Protein AF-A0A023CVR4-F1 (afdb_monomer_lite)

Secondary structure (DSSP, 8-state):
--------S-B---EEEEEETTSTTTTHHHHHTTTBS-EEEEEETT--S-HHHH-HHHHHHHHHHHHHHHHTT-

Foldseek 3Di:
DDDPPQLPQPDPDEEEQEAEPQEPSQCVQVVCVSNHPDYHYDHHYPDYHCCCVGPVPVVVVSVVVSVVVVVVVD

Structure (mmCIF, N/CA/C/O backbone):
data_AF-A0A023CVR4-F1
#
_entry.id   AF-A0A023CVR4-F1
#
loop_
_atom_site.group_PDB
_atom_site.id
_atom_site.type_symbol
_atom_site.label_atom_id
_atom_site.label_alt_id
_atom_site.label_comp_id
_atom_site.label_asym_id
_atom_site.label_entity_id
_atom_site.label_seq_id
_atom_site.pdbx_PDB_ins_code
_atom_site.Cartn_x
_atom_site.Cartn_y
_atom_site.Cartn_z
_atom_site.occupancy
_atom_site.B_iso_or_equiv
_a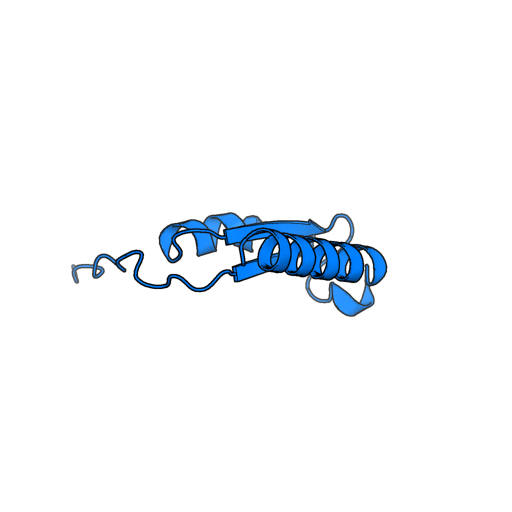tom_site.auth_seq_id
_atom_site.auth_comp_id
_atom_site.auth_asym_id
_atom_site.auth_atom_id
_atom_site.pdbx_PDB_model_num
ATOM 1 N N . MET A 1 1 ? -7.580 35.328 6.033 1.00 39.41 1 MET A N 1
ATOM 2 C CA . MET A 1 1 ? -6.948 33.992 5.958 1.00 39.41 1 MET A CA 1
ATOM 3 C C . MET A 1 1 ? -8.000 32.970 6.375 1.00 39.41 1 MET A C 1
ATOM 5 O O . MET A 1 1 ? -8.423 33.002 7.522 1.00 39.41 1 MET A O 1
ATOM 9 N N . LYS A 1 2 ? -8.567 32.208 5.429 1.00 40.59 2 LYS A N 1
ATOM 10 C CA . LYS A 1 2 ? -9.717 31.327 5.698 1.00 40.59 2 LYS A CA 1
ATOM 11 C C . LYS A 1 2 ? -9.258 30.143 6.552 1.00 40.59 2 LYS A C 1
ATOM 13 O O . LYS A 1 2 ? -8.321 29.442 6.189 1.00 40.59 2 LYS A O 1
ATOM 18 N N . THR A 1 3 ? -9.911 29.962 7.690 1.00 48.34 3 THR A N 1
ATOM 19 C CA . THR A 1 3 ? -9.735 28.869 8.646 1.00 48.34 3 THR A CA 1
ATOM 20 C C . THR A 1 3 ? -9.861 27.530 7.919 1.00 48.34 3 THR A C 1
ATOM 22 O O . THR A 1 3 ? -10.955 27.142 7.504 1.00 48.34 3 THR A O 1
ATOM 25 N N . HIS A 1 4 ? -8.746 26.819 7.734 1.00 50.84 4 HIS A N 1
ATOM 26 C CA . HIS A 1 4 ? -8.783 25.434 7.280 1.00 50.84 4 HIS A CA 1
ATOM 27 C C . HIS A 1 4 ? -9.462 24.626 8.379 1.00 50.84 4 HIS A C 1
ATOM 29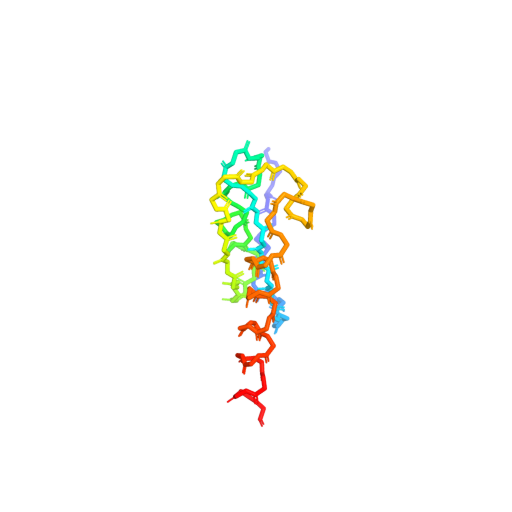 O O . HIS A 1 4 ? -8.886 24.384 9.440 1.00 50.84 4 HIS A O 1
ATOM 35 N N . LYS A 1 5 ? -10.738 24.301 8.137 1.00 48.94 5 LYS A N 1
ATOM 36 C CA . LYS A 1 5 ? -11.540 23.391 8.949 1.00 48.94 5 LYS A CA 1
ATOM 37 C C . LYS A 1 5 ? -10.653 22.225 9.361 1.00 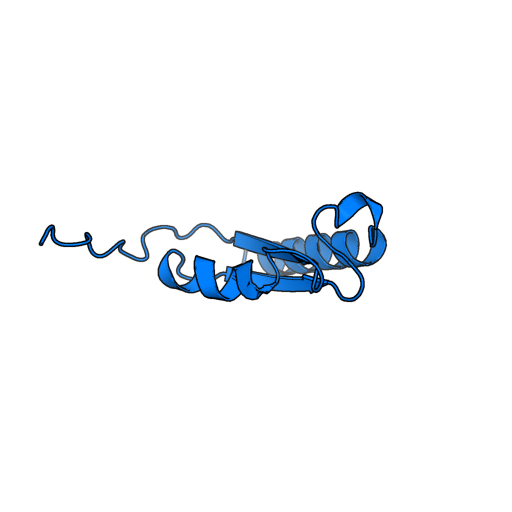48.94 5 LYS A C 1
ATOM 39 O O . LYS A 1 5 ? -10.124 21.518 8.510 1.00 48.94 5 LYS A O 1
ATOM 44 N N . LYS A 1 6 ? -10.511 22.063 10.673 1.00 53.75 6 LYS A N 1
ATOM 45 C CA . LYS A 1 6 ? -10.048 20.853 11.344 1.00 53.75 6 LYS A CA 1
ATOM 46 C C . LYS A 1 6 ? -10.809 19.695 10.693 1.00 53.75 6 LYS A C 1
ATOM 48 O O . LYS A 1 6 ? -11.990 19.525 10.980 1.00 53.75 6 LYS A O 1
ATOM 53 N N . ILE A 1 7 ? -10.203 18.993 9.734 1.00 60.44 7 ILE A N 1
ATOM 54 C CA . ILE A 1 7 ? -10.798 17.772 9.197 1.00 60.44 7 ILE A CA 1
ATOM 55 C C . ILE A 1 7 ? -10.631 16.772 10.324 1.00 60.44 7 ILE A C 1
ATOM 57 O O . ILE A 1 7 ? -9.537 16.322 10.653 1.00 60.44 7 ILE A O 1
ATOM 61 N N . ILE A 1 8 ? -11.726 16.610 11.052 1.00 55.03 8 ILE A N 1
ATOM 62 C CA . ILE A 1 8 ? -11.829 15.725 12.193 1.00 55.03 8 ILE A CA 1
ATOM 63 C C . ILE A 1 8 ? -11.537 14.321 11.652 1.00 55.03 8 ILE A C 1
ATOM 65 O O . ILE A 1 8 ? -12.032 13.973 10.580 1.00 55.03 8 ILE A O 1
ATOM 69 N N . LYS A 1 9 ? -10.738 13.532 12.380 1.00 57.28 9 LYS A N 1
ATOM 70 C CA . LYS A 1 9 ? -10.560 12.085 12.178 1.00 57.28 9 LYS A CA 1
ATOM 71 C C . LYS A 1 9 ? -11.918 11.376 12.331 1.00 57.28 9 LYS A C 1
ATOM 73 O O . LYS A 1 9 ? -12.201 10.782 13.361 1.00 57.28 9 LYS A O 1
ATOM 78 N N . GLN A 1 10 ? -12.814 11.553 11.365 1.00 56.34 10 GLN A N 1
ATOM 79 C CA . GLN A 1 10 ? -14.214 11.120 11.421 1.00 56.34 10 GLN A CA 1
ATOM 80 C C . GLN A 1 10 ? -14.430 9.777 10.735 1.00 56.34 10 GLN A C 1
ATOM 82 O O . GLN A 1 10 ? -15.415 9.096 11.009 1.00 56.34 10 GLN A O 1
ATOM 87 N N . ASN A 1 11 ? -13.506 9.375 9.865 1.00 58.38 11 ASN A N 1
ATOM 88 C CA . ASN A 1 11 ? -13.666 8.167 9.080 1.00 58.38 11 ASN A CA 1
ATOM 89 C C . ASN A 1 11 ? -13.040 6.980 9.812 1.00 58.38 11 ASN A C 1
ATOM 91 O O . ASN A 1 11 ? -11.823 6.804 9.801 1.00 58.38 11 ASN A O 1
ATOM 95 N N . LYS A 1 12 ? -13.907 6.140 10.389 1.00 71.81 12 LYS A N 1
ATOM 96 C CA . LYS A 1 12 ? -13.572 4.808 10.933 1.00 71.81 12 LYS A CA 1
ATOM 97 C C . LYS A 1 12 ? -13.303 3.759 9.842 1.00 71.81 12 LYS A C 1
ATOM 99 O O . LYS A 1 12 ? -13.179 2.574 10.132 1.00 71.81 12 LYS A O 1
ATOM 104 N N . ILE A 1 13 ? -13.265 4.182 8.580 1.00 81.81 13 ILE A N 1
ATOM 105 C CA . ILE A 1 13 ? -12.996 3.318 7.435 1.00 81.81 13 ILE A CA 1
ATOM 106 C C . ILE A 1 13 ? -11.502 3.003 7.421 1.00 81.81 13 ILE A C 1
ATOM 108 O O . ILE A 1 13 ? -10.669 3.904 7.514 1.00 81.81 13 ILE A O 1
ATOM 112 N N . LEU A 1 14 ? -11.170 1.722 7.293 1.00 87.31 14 LEU A N 1
ATOM 113 C CA . LEU A 1 14 ? -9.794 1.279 7.115 1.00 87.31 14 LEU A CA 1
ATOM 114 C C . LEU A 1 14 ? -9.369 1.594 5.677 1.00 87.31 14 LEU A C 1
ATOM 116 O O . LEU A 1 14 ? -10.054 1.224 4.727 1.00 87.31 14 LEU A O 1
ATOM 120 N N . ILE A 1 15 ? -8.243 2.288 5.522 1.00 91.62 15 ILE A N 1
ATOM 121 C CA . ILE A 1 15 ? -7.702 2.686 4.218 1.00 91.62 15 ILE A CA 1
ATOM 122 C C . ILE A 1 15 ? -6.364 1.992 3.999 1.00 91.62 15 ILE A C 1
ATOM 124 O O . ILE A 1 15 ? -5.512 2.018 4.888 1.00 91.62 15 ILE A O 1
ATOM 128 N N . LEU A 1 16 ? -6.162 1.448 2.799 1.00 95.50 16 LEU A N 1
ATOM 129 C CA . LEU A 1 16 ? -4.852 1.061 2.286 1.00 95.50 16 LEU A CA 1
ATOM 130 C C . LEU A 1 16 ? -4.364 2.111 1.282 1.00 95.50 16 LEU A C 1
ATOM 132 O O . LEU A 1 16 ? -4.999 2.352 0.258 1.00 95.50 16 LEU A O 1
ATOM 136 N N . ALA A 1 17 ? -3.225 2.721 1.579 1.00 95.81 17 ALA A N 1
ATOM 137 C CA . ALA A 1 17 ? -2.532 3.682 0.739 1.00 95.81 17 ALA A CA 1
ATOM 138 C C . ALA A 1 17 ? -1.307 3.015 0.105 1.00 95.81 17 ALA A C 1
ATOM 140 O O . ALA A 1 17 ? -0.322 2.762 0.796 1.00 95.81 17 ALA A O 1
ATOM 141 N N . VAL A 1 18 ? -1.360 2.754 -1.202 1.00 96.44 18 VAL A N 1
ATOM 142 C CA . VAL A 1 18 ? -0.232 2.190 -1.956 1.00 96.44 18 VAL A CA 1
ATOM 143 C C . VAL A 1 18 ? 0.278 3.220 -2.953 1.00 96.44 18 VAL A C 1
ATOM 145 O O . VAL A 1 18 ? -0.506 3.789 -3.713 1.00 96.44 18 VAL A O 1
ATOM 148 N N . GLY A 1 19 ? 1.584 3.469 -2.963 1.00 96.12 19 GLY A N 1
ATOM 149 C CA . GLY A 1 19 ? 2.230 4.319 -3.962 1.00 96.12 19 GLY A CA 1
ATOM 150 C C . GLY A 1 19 ? 3.554 3.731 -4.431 1.00 96.12 19 GLY A C 1
ATOM 151 O O . GLY A 1 19 ? 4.194 3.000 -3.688 1.00 96.12 19 GLY A O 1
ATOM 152 N N . GLY A 1 20 ? 3.985 4.059 -5.648 1.00 96.69 20 GLY A N 1
ATOM 153 C CA . GLY A 1 20 ? 5.333 3.725 -6.102 1.00 96.69 20 GLY A CA 1
ATOM 154 C C . GLY A 1 20 ? 6.378 4.727 -5.604 1.00 96.69 20 GLY A C 1
ATOM 155 O O . GLY A 1 20 ? 6.116 5.934 -5.532 1.00 96.69 20 GLY A O 1
ATOM 156 N N . GLU A 1 21 ? 7.565 4.226 -5.265 1.00 96.56 21 GLU A N 1
ATOM 157 C CA . GLU A 1 21 ? 8.734 4.995 -4.819 1.00 96.56 21 GLU A CA 1
ATOM 158 C C . GLU A 1 21 ? 9.169 6.089 -5.810 1.00 96.56 21 GLU A C 1
ATOM 160 O O . GLU A 1 21 ? 9.505 7.205 -5.405 1.00 96.56 21 GLU A O 1
ATOM 165 N N . LEU A 1 22 ? 9.120 5.781 -7.107 1.00 95.44 22 LEU A N 1
ATOM 166 C CA . LEU A 1 22 ? 9.509 6.661 -8.212 1.00 95.44 22 LEU A CA 1
ATOM 167 C C . LEU A 1 22 ? 8.383 7.636 -8.606 1.00 95.44 22 LEU A C 1
ATOM 169 O O . LEU A 1 22 ? 8.570 8.497 -9.464 1.00 95.44 22 LEU A O 1
ATOM 173 N N . GLY A 1 23 ? 7.197 7.496 -8.005 1.00 91.12 23 GLY A N 1
ATOM 174 C CA . GLY A 1 23 ? 6.007 8.281 -8.315 1.00 91.12 23 GLY A CA 1
ATOM 175 C C . GLY A 1 23 ? 5.762 9.449 -7.355 1.00 91.12 23 GLY A C 1
ATOM 176 O O . GLY A 1 23 ? 6.287 9.533 -6.243 1.00 91.12 23 GLY A O 1
ATOM 177 N N . PHE A 1 24 ? 4.842 10.339 -7.737 1.00 88.94 24 PHE A N 1
ATOM 178 C CA . PHE A 1 24 ? 4.389 11.454 -6.886 1.00 88.94 24 PHE A CA 1
ATOM 179 C C . PHE A 1 24 ? 3.672 11.002 -5.596 1.00 88.94 24 PHE A C 1
ATOM 181 O O . PHE A 1 24 ? 3.469 11.793 -4.663 1.00 88.94 24 PHE A O 1
ATOM 188 N 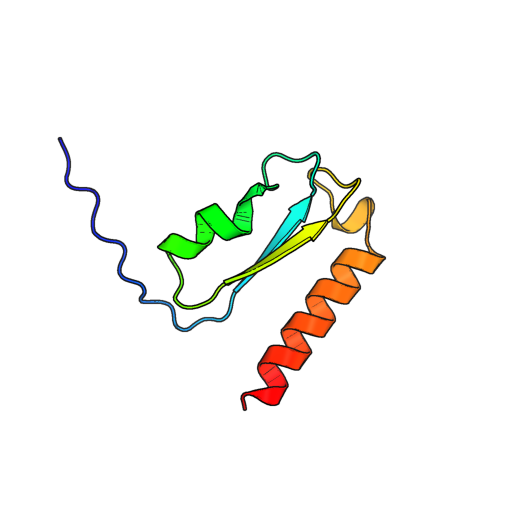N . SER A 1 25 ? 3.285 9.727 -5.535 1.00 89.31 25 SER A N 1
ATOM 189 C CA . SER A 1 25 ? 2.590 9.078 -4.425 1.00 89.31 25 SER A CA 1
ATOM 190 C C . SER A 1 25 ? 3.514 8.436 -3.382 1.00 89.31 25 SER A C 1
ATOM 192 O O . SER A 1 25 ? 2.996 7.834 -2.451 1.00 89.31 25 SER A O 1
ATOM 194 N N . ARG A 1 26 ? 4.847 8.595 -3.439 1.00 90.69 26 ARG A N 1
ATOM 195 C CA . ARG A 1 26 ? 5.779 7.952 -2.476 1.00 90.69 26 ARG A CA 1
ATOM 196 C C . ARG A 1 26 ? 5.521 8.254 -0.985 1.00 90.69 26 ARG A C 1
ATOM 198 O O . ARG A 1 26 ? 6.007 7.544 -0.117 1.00 90.69 26 ARG A O 1
ATOM 205 N N . LYS A 1 27 ? 4.822 9.359 -0.690 1.00 91.69 27 LYS A N 1
ATOM 206 C CA . LYS A 1 27 ? 4.415 9.798 0.663 1.00 91.69 27 LYS A CA 1
ATOM 207 C C . LYS A 1 27 ? 2.893 9.791 0.836 1.00 91.69 27 LYS A C 1
ATOM 209 O O . LYS A 1 27 ? 2.337 10.650 1.520 1.00 91.69 27 LYS A O 1
ATOM 214 N N . LEU A 1 28 ? 2.188 8.913 0.120 1.00 92.50 28 LEU A N 1
ATOM 215 C CA . LEU A 1 28 ? 0.725 8.877 0.138 1.00 92.50 28 LEU A CA 1
ATOM 216 C C . LEU A 1 28 ? 0.193 8.575 1.544 1.00 92.50 28 LEU A C 1
ATOM 218 O O . LEU A 1 28 ? -0.737 9.238 1.990 1.00 92.50 28 LEU A O 1
ATOM 222 N N . THR A 1 29 ? 0.831 7.656 2.267 1.00 91.81 29 THR A N 1
ATOM 223 C CA . THR A 1 29 ? 0.486 7.316 3.653 1.00 91.81 29 THR A CA 1
ATOM 224 C C . THR A 1 29 ? 0.557 8.533 4.574 1.00 91.81 29 THR A C 1
ATOM 226 O O . THR A 1 29 ? -0.431 8.845 5.235 1.00 91.81 29 THR A O 1
ATOM 229 N N . ASP A 1 30 ? 1.666 9.281 4.547 1.00 90.12 30 ASP A N 1
ATOM 230 C CA . ASP A 1 30 ? 1.849 10.492 5.363 1.00 90.12 30 ASP A CA 1
ATOM 231 C C . ASP A 1 30 ? 0.781 11.548 5.062 1.00 90.12 30 ASP A C 1
ATOM 233 O O . ASP A 1 30 ? 0.223 12.169 5.968 1.00 90.12 30 ASP A O 1
ATOM 237 N N . LYS A 1 31 ? 0.467 11.736 3.773 1.00 90.00 31 LYS A N 1
ATOM 238 C CA . LYS A 1 31 ? -0.564 12.681 3.328 1.00 90.00 31 LYS A CA 1
ATOM 239 C C . LYS A 1 31 ? -1.946 12.293 3.848 1.00 90.00 31 LYS A C 1
ATOM 241 O O . LYS A 1 31 ? -2.737 13.182 4.140 1.00 90.00 31 LYS A O 1
ATOM 246 N N . LEU A 1 32 ? -2.240 10.996 3.957 1.00 89.38 32 LEU A N 1
ATOM 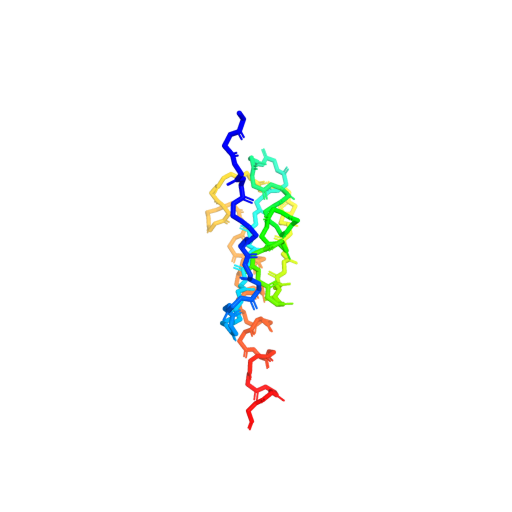247 C CA . LEU A 1 32 ? -3.541 10.492 4.398 1.00 89.38 32 LEU A CA 1
ATOM 248 C C . LEU A 1 32 ? -3.661 10.363 5.925 1.00 89.38 32 LEU A C 1
ATOM 250 O O . LEU A 1 32 ? -4.772 10.415 6.450 1.00 89.38 32 LEU A O 1
ATOM 254 N N . ALA A 1 33 ? -2.546 10.272 6.653 1.00 87.06 33 ALA A N 1
ATOM 255 C CA . ALA A 1 33 ? -2.528 10.103 8.109 1.00 87.06 33 ALA A CA 1
ATOM 256 C C . ALA A 1 33 ? -3.226 11.238 8.888 1.00 87.06 33 ALA A C 1
ATOM 258 O O . ALA A 1 33 ? -3.674 11.037 10.017 1.00 87.06 33 ALA A O 1
ATOM 259 N N . SER A 1 34 ? -3.350 12.431 8.300 1.00 85.19 34 SER A N 1
ATOM 260 C CA . SER A 1 34 ? -4.067 13.562 8.903 1.00 85.19 34 SER A CA 1
ATOM 261 C C . SER A 1 34 ? -5.594 13.462 8.780 1.00 85.19 34 SER A C 1
ATOM 263 O O . SER A 1 34 ? -6.302 14.121 9.540 1.00 85.19 34 SER A O 1
ATOM 265 N N . PHE A 1 35 ? -6.106 12.637 7.861 1.00 84.56 35 PHE A N 1
ATOM 266 C CA . PHE A 1 35 ? -7.534 12.549 7.533 1.00 84.56 35 PHE A CA 1
ATOM 267 C C . PHE A 1 35 ? -8.227 11.313 8.117 1.00 84.56 35 PHE A C 1
ATOM 269 O O . PHE A 1 35 ? -9.443 11.330 8.319 1.00 84.56 35 PHE A O 1
ATOM 276 N N . TYR A 1 36 ? -7.476 10.248 8.400 1.00 85.69 36 TYR A N 1
ATOM 277 C CA . TYR A 1 36 ? -8.017 8.966 8.852 1.00 85.69 36 TYR A CA 1
ATOM 278 C C . TYR A 1 36 ? -7.468 8.583 10.223 1.00 85.69 36 TYR A C 1
ATOM 280 O O . TYR A 1 36 ? -6.357 8.954 10.600 1.00 85.69 36 TYR A O 1
ATOM 288 N N . GLU A 1 37 ? -8.256 7.823 10.982 1.00 83.88 37 GLU A N 1
ATOM 289 C CA . GLU A 1 37 ? -7.819 7.298 12.279 1.00 83.88 37 GLU A CA 1
ATOM 290 C C . GLU A 1 37 ? -6.692 6.273 12.114 1.00 83.88 37 GLU A C 1
ATOM 292 O O . GLU A 1 37 ? -5.719 6.290 12.869 1.00 83.88 37 GLU A O 1
ATOM 297 N N . LYS A 1 38 ? -6.803 5.424 11.086 1.00 85.69 38 LYS A N 1
ATOM 298 C CA . LYS A 1 38 ? -5.811 4.413 10.742 1.00 85.69 38 LYS A CA 1
ATOM 299 C C . LYS A 1 38 ? -5.639 4.324 9.229 1.00 85.69 38 LYS A C 1
ATOM 301 O O . LYS A 1 38 ? -6.601 4.086 8.503 1.00 85.69 38 LYS A O 1
ATOM 306 N N . VAL A 1 39 ? -4.398 4.465 8.776 1.00 90.88 39 VAL A N 1
ATOM 307 C CA . VAL A 1 39 ? -3.994 4.252 7.383 1.00 90.88 39 VAL A CA 1
ATOM 308 C C . VAL A 1 39 ? -2.981 3.118 7.365 1.00 90.88 39 VAL A C 1
ATOM 310 O O . VAL A 1 39 ? -1.975 3.174 8.068 1.00 90.88 39 VAL A O 1
ATOM 313 N N . TYR A 1 40 ? -3.255 2.089 6.577 1.00 93.00 40 TYR A N 1
ATOM 314 C CA . TYR A 1 40 ? -2.273 1.083 6.193 1.00 93.00 40 TYR A CA 1
ATOM 315 C C . TYR A 1 40 ? -1.539 1.631 4.979 1.00 93.00 40 TYR A C 1
ATOM 317 O O . TYR A 1 40 ? -2.170 2.191 4.084 1.00 93.00 40 TYR A O 1
ATOM 325 N N . GLY A 1 41 ? -0.218 1.539 4.960 1.00 91.88 41 GLY A N 1
ATOM 326 C CA . GLY A 1 41 ? 0.584 2.251 3.981 1.00 91.88 41 GLY A CA 1
ATOM 327 C C . GLY A 1 41 ? 1.767 1.439 3.521 1.00 91.88 41 GLY A C 1
ATOM 328 O O . GLY A 1 41 ? 2.501 0.937 4.362 1.00 91.88 41 GLY A O 1
ATOM 329 N N . GLU A 1 42 ? 1.949 1.359 2.209 1.00 94.50 42 GLU A N 1
ATOM 330 C CA . GLU A 1 42 ? 3.111 0.729 1.594 1.00 94.50 42 GLU A CA 1
ATOM 331 C C . GLU A 1 42 ? 3.591 1.586 0.422 1.00 94.50 42 GLU A C 1
ATOM 333 O O . GLU A 1 42 ? 2.802 2.017 -0.429 1.00 94.50 42 GLU A O 1
ATOM 338 N N . THR A 1 43 ? 4.900 1.821 0.379 1.00 96.69 43 THR A N 1
ATOM 339 C CA . THR A 1 43 ? 5.562 2.410 -0.784 1.00 96.69 43 THR A CA 1
ATOM 340 C C . THR A 1 43 ? 6.312 1.298 -1.495 1.00 96.69 43 THR A C 1
ATOM 342 O O . THR A 1 43 ? 7.265 0.747 -0.953 1.00 96.69 43 THR A O 1
ATOM 345 N N . ILE A 1 44 ? 5.8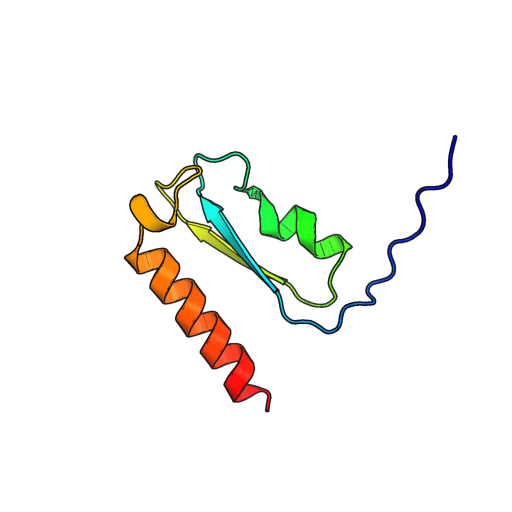75 0.957 -2.704 1.00 96.44 44 ILE A N 1
ATOM 346 C CA . ILE A 1 44 ? 6.444 -0.142 -3.480 1.00 96.44 44 ILE A CA 1
ATOM 347 C C . ILE A 1 44 ? 7.689 0.358 -4.212 1.00 96.44 44 ILE A C 1
ATOM 349 O O . ILE A 1 44 ? 7.628 1.293 -5.021 1.00 96.44 44 ILE A O 1
ATOM 353 N N . SER A 1 45 ? 8.827 -0.256 -3.891 1.00 95.75 45 SER A N 1
ATOM 354 C CA . SER A 1 45 ? 10.118 0.034 -4.512 1.00 95.75 45 SER A CA 1
ATOM 355 C C . SER A 1 45 ? 10.084 -0.211 -6.015 1.00 95.75 45 SER A C 1
ATOM 357 O O . SER A 1 45 ? 9.311 -1.032 -6.494 1.00 95.75 45 SER A O 1
ATOM 359 N N . LYS A 1 46 ? 10.939 0.497 -6.765 1.00 94.62 46 LYS A N 1
ATOM 360 C CA . LYS A 1 46 ? 11.086 0.362 -8.236 1.00 94.62 46 LYS A CA 1
ATOM 361 C C . LYS A 1 46 ? 9.839 0.682 -9.077 1.00 94.62 46 LYS A C 1
ATOM 363 O O . LYS A 1 46 ? 9.919 0.658 -10.301 1.00 94.62 46 LYS A O 1
ATOM 368 N N . SER A 1 47 ? 8.729 1.063 -8.452 1.00 96.44 47 SER A N 1
ATOM 369 C CA . SER A 1 47 ? 7.495 1.450 -9.131 1.00 96.44 47 SER A CA 1
ATOM 370 C C . SER A 1 47 ? 7.291 2.969 -9.114 1.00 96.44 47 SER A C 1
ATOM 372 O O . SER A 1 47 ? 7.653 3.651 -8.159 1.00 96.44 47 SER A O 1
ATOM 374 N N . GLY A 1 48 ? 6.712 3.513 -10.181 1.00 95.06 48 GLY A N 1
ATOM 375 C CA . GLY A 1 48 ? 6.216 4.873 -10.325 1.00 95.06 48 GLY A CA 1
ATOM 376 C C . GLY A 1 48 ? 4.704 4.988 -10.103 1.00 95.06 48 GLY A C 1
ATOM 377 O O . GLY A 1 48 ? 4.170 4.658 -9.046 1.00 95.06 48 GLY A O 1
ATOM 378 N N . HIS A 1 49 ? 3.994 5.570 -11.071 1.00 94.69 49 HIS A N 1
ATOM 379 C CA . HIS A 1 49 ? 2.554 5.823 -10.941 1.00 94.69 49 HIS A CA 1
ATOM 380 C C . HIS A 1 49 ? 1.710 4.564 -11.183 1.00 94.69 49 HIS A C 1
ATOM 382 O O . HIS A 1 49 ? 0.646 4.410 -10.584 1.00 94.69 49 HIS A O 1
ATOM 388 N N . TYR A 1 50 ? 2.180 3.655 -12.041 1.00 95.56 50 TYR A N 1
ATOM 389 C CA . TYR A 1 50 ? 1.411 2.502 -12.499 1.00 95.56 50 TYR A CA 1
ATOM 390 C C . TYR A 1 50 ? 1.816 1.220 -11.772 1.00 95.56 50 TYR A C 1
ATOM 392 O O . TYR A 1 50 ? 2.052 0.190 -12.402 1.00 95.56 50 TYR A O 1
ATOM 400 N N . VAL A 1 51 ? 1.801 1.268 -10.438 1.00 96.38 51 VAL A N 1
ATOM 401 C CA . VAL A 1 51 ? 2.077 0.134 -9.539 1.00 96.38 51 VAL A CA 1
ATOM 402 C C . VAL A 1 51 ? 1.458 -1.196 -10.002 1.00 96.38 51 VAL A C 1
ATOM 404 O O . VAL A 1 51 ? 2.186 -2.185 -10.035 1.00 96.38 51 VAL A O 1
ATOM 407 N N . PRO A 1 52 ? 0.178 -1.272 -10.440 1.00 96.69 52 PRO A N 1
ATOM 408 C CA . PRO A 1 52 ? -0.399 -2.547 -10.875 1.00 96.69 52 PRO A CA 1
ATOM 409 C C . PRO A 1 52 ? 0.279 -3.174 -12.101 1.00 96.69 52 PRO A C 1
ATOM 411 O O . PRO A 1 52 ? 0.149 -4.374 -12.312 1.00 96.69 52 PRO A O 1
ATOM 414 N N . LYS A 1 53 ? 0.948 -2.371 -12.936 1.00 97.00 53 LYS A N 1
ATOM 415 C CA . LYS A 1 53 ? 1.662 -2.839 -14.132 1.00 97.00 53 LYS A CA 1
ATOM 416 C C . LYS A 1 53 ? 3.129 -3.131 -13.845 1.00 97.00 53 LYS A C 1
ATOM 418 O O . LYS A 1 53 ? 3.682 -4.052 -14.429 1.00 97.00 53 LYS A O 1
ATOM 423 N N . GLU A 1 54 ? 3.742 -2.316 -12.997 1.00 97.25 54 GLU A N 1
ATOM 424 C CA . GLU A 1 54 ? 5.182 -2.336 -12.745 1.00 97.25 54 GLU A CA 1
ATOM 425 C C . GLU A 1 54 ? 5.551 -3.405 -11.714 1.00 97.25 54 GLU A C 1
ATOM 427 O O . GLU A 1 54 ? 6.441 -4.206 -11.964 1.00 97.25 54 GLU A O 1
ATOM 432 N N . GLU A 1 55 ? 4.819 -3.468 -10.598 1.00 97.56 55 GLU A N 1
ATOM 433 C CA . GLU A 1 55 ? 5.101 -4.378 -9.481 1.00 97.56 55 GLU A CA 1
ATOM 434 C C . GLU A 1 55 ? 3.805 -5.067 -8.989 1.00 97.56 55 GLU A C 1
ATOM 436 O O . GLU A 1 55 ? 3.355 -4.879 -7.850 1.00 97.56 55 GLU A O 1
ATOM 441 N N . PRO A 1 56 ? 3.146 -5.881 -9.842 1.00 96.94 56 PRO A N 1
ATOM 442 C CA . PRO A 1 56 ? 1.840 -6.479 -9.544 1.00 96.94 56 PRO A CA 1
ATOM 443 C C . PRO A 1 56 ? 1.857 -7.423 -8.336 1.00 96.94 56 PRO A C 1
ATOM 445 O O . PRO A 1 56 ? 0.862 -7.526 -7.616 1.00 96.94 56 PRO A O 1
ATOM 448 N N . GLN A 1 57 ? 2.972 -8.123 -8.105 1.00 97.81 57 GLN A N 1
ATOM 449 C CA . GLN A 1 57 ? 3.086 -9.081 -7.001 1.00 97.81 57 GLN A CA 1
ATOM 450 C C . GLN A 1 57 ? 3.163 -8.379 -5.647 1.00 97.81 57 GLN A C 1
ATOM 452 O O . GLN A 1 57 ? 2.506 -8.808 -4.696 1.00 97.81 57 GLN A O 1
ATOM 457 N N . ASP A 1 58 ? 3.892 -7.267 -5.569 1.00 97.19 58 ASP A N 1
ATOM 458 C CA . ASP A 1 58 ? 3.952 -6.471 -4.348 1.00 97.19 58 ASP A CA 1
ATOM 459 C C . ASP A 1 58 ? 2.622 -5.785 -4.057 1.00 97.19 58 ASP A C 1
ATOM 461 O O . ASP A 1 58 ? 2.169 -5.796 -2.910 1.00 97.19 58 ASP A O 1
ATOM 465 N N . LEU A 1 59 ? 1.924 -5.290 -5.084 1.00 97.06 59 LEU A N 1
ATOM 466 C CA . LEU A 1 59 ? 0.568 -4.776 -4.906 1.00 97.06 59 LEU A CA 1
ATOM 467 C C . LEU A 1 59 ? -0.384 -5.860 -4.383 1.00 97.06 59 LEU A C 1
ATOM 469 O O . LEU A 1 59 ? -1.132 -5.619 -3.433 1.00 97.06 59 LEU A O 1
ATOM 473 N N . ARG A 1 60 ? -0.340 -7.065 -4.968 1.00 97.75 60 ARG A N 1
ATOM 474 C CA . ARG A 1 60 ? -1.140 -8.210 -4.511 1.00 97.75 60 ARG A CA 1
ATOM 475 C C . ARG A 1 60 ? -0.851 -8.533 -3.048 1.00 97.75 60 ARG A C 1
ATOM 477 O O . ARG A 1 60 ? -1.792 -8.717 -2.279 1.00 97.75 60 ARG A O 1
ATOM 484 N N . ARG A 1 61 ? 0.423 -8.578 -2.652 1.00 97.44 61 ARG A N 1
ATOM 485 C CA . ARG A 1 61 ? 0.835 -8.797 -1.258 1.00 97.44 61 ARG A CA 1
ATOM 486 C C . ARG A 1 61 ? 0.248 -7.729 -0.333 1.00 97.44 61 ARG A C 1
ATOM 488 O O . ARG A 1 61 ? -0.336 -8.086 0.683 1.00 97.44 61 ARG A O 1
ATOM 495 N N . CYS A 1 62 ? 0.333 -6.450 -0.702 1.00 96.31 62 CYS A N 1
ATOM 496 C CA . CYS A 1 62 ? -0.238 -5.354 0.089 1.00 96.31 62 CYS A CA 1
ATOM 497 C C . CYS A 1 62 ? -1.752 -5.518 0.294 1.00 96.31 62 CYS A C 1
ATOM 499 O O . CYS A 1 62 ? -2.248 -5.353 1.408 1.00 96.31 62 CYS A O 1
ATOM 501 N N . LEU A 1 63 ? -2.480 -5.876 -0.769 1.00 96.56 63 LEU A N 1
ATOM 502 C CA . LEU A 1 63 ? -3.927 -6.101 -0.716 1.00 96.56 63 LEU A CA 1
ATOM 503 C C . LEU A 1 63 ? -4.296 -7.275 0.195 1.00 96.56 63 LEU A C 1
ATOM 505 O O . LEU A 1 63 ? -5.178 -7.128 1.037 1.00 96.56 63 LEU A O 1
ATOM 509 N N . LEU A 1 64 ? -3.614 -8.415 0.057 1.00 96.62 64 LEU A N 1
ATOM 510 C CA . LEU A 1 64 ? -3.872 -9.597 0.885 1.00 96.62 64 LEU A CA 1
ATOM 511 C C . LEU A 1 64 ? -3.593 -9.312 2.362 1.00 96.62 64 LEU A C 1
ATOM 513 O O . LEU A 1 64 ? -4.473 -9.510 3.193 1.00 96.62 64 LEU A O 1
ATOM 517 N N . THR A 1 65 ? -2.434 -8.728 2.675 1.00 95.00 65 THR A N 1
ATOM 518 C CA . THR A 1 65 ? -2.095 -8.323 4.045 1.00 95.00 65 THR A CA 1
ATOM 519 C C . THR A 1 65 ? -3.136 -7.368 4.623 1.00 95.00 65 THR A C 1
ATOM 521 O O . THR A 1 65 ? -3.486 -7.460 5.800 1.00 95.00 65 THR A O 1
ATOM 524 N N . PHE A 1 66 ? -3.648 -6.428 3.828 1.00 95.06 66 PHE A N 1
ATOM 525 C CA . PHE A 1 66 ? -4.685 -5.506 4.282 1.00 95.06 66 PHE A CA 1
ATOM 526 C C . PHE A 1 66 ? -6.006 -6.223 4.590 1.00 95.06 66 PHE A C 1
ATOM 528 O O . PHE A 1 66 ? -6.588 -5.978 5.645 1.00 95.06 66 PHE A O 1
ATOM 535 N N . ILE A 1 67 ? -6.443 -7.138 3.722 1.00 94.00 67 ILE A N 1
ATOM 536 C CA . ILE A 1 67 ? -7.653 -7.951 3.918 1.00 94.00 67 ILE A CA 1
ATOM 537 C C . ILE A 1 67 ? -7.523 -8.835 5.164 1.00 94.00 67 ILE A C 1
ATOM 539 O O . ILE A 1 67 ? -8.426 -8.850 5.998 1.00 94.00 67 ILE A O 1
ATOM 543 N N . ASP A 1 68 ? -6.381 -9.495 5.352 1.00 93.38 68 ASP A N 1
ATOM 544 C CA . ASP A 1 68 ? -6.127 -10.328 6.532 1.00 93.38 68 ASP A CA 1
ATOM 545 C C . ASP A 1 68 ? -6.185 -9.502 7.825 1.00 93.38 68 ASP A C 1
ATOM 547 O O . ASP A 1 68 ? -6.770 -9.925 8.822 1.00 93.38 68 ASP A O 1
ATOM 551 N N . ASN A 1 69 ? -5.650 -8.277 7.796 1.00 89.19 69 ASN A N 1
ATOM 552 C CA . ASN A 1 69 ? -5.721 -7.339 8.916 1.00 89.19 69 ASN A CA 1
ATOM 553 C C . ASN A 1 69 ? -7.147 -6.853 9.227 1.00 89.19 69 ASN A C 1
ATOM 555 O O . ASN A 1 69 ? -7.405 -6.439 10.361 1.00 89.19 69 ASN A O 1
ATOM 559 N N . ILE A 1 70 ? -8.046 -6.843 8.239 1.00 88.38 70 ILE A N 1
ATOM 560 C CA . ILE A 1 70 ? -9.469 -6.541 8.441 1.00 88.38 70 ILE A CA 1
ATOM 561 C C . ILE A 1 70 ? -10.160 -7.744 9.090 1.00 88.38 70 ILE A C 1
ATOM 563 O O . ILE A 1 70 ? -10.865 -7.582 10.085 1.00 88.38 70 ILE A O 1
ATOM 567 N N . ASN A 1 71 ? -9.914 -8.948 8.568 1.00 83.56 71 ASN A N 1
ATOM 568 C CA . ASN A 1 71 ? -10.579 -10.173 9.013 1.00 83.56 71 ASN A CA 1
ATOM 569 C C . ASN A 1 71 ? -10.180 -10.593 10.434 1.00 83.56 71 ASN A C 1
ATOM 571 O O . ASN A 1 71 ? -11.020 -11.080 11.175 1.00 83.56 71 ASN A O 1
ATOM 575 N N . GLN A 1 72 ? -8.933 -10.354 10.852 1.00 75.44 72 GLN A N 1
ATOM 576 C CA . GLN A 1 72 ? -8.478 -10.637 12.225 1.00 75.44 72 GLN A CA 1
ATOM 577 C C . GLN A 1 72 ? -9.069 -9.690 13.288 1.00 75.44 72 GLN A C 1
ATOM 579 O O . GLN A 1 72 ? -8.850 -9.890 14.481 1.00 75.44 72 GLN A O 1
ATOM 584 N N . LYS A 1 73 ? -9.759 -8.621 12.873 1.00 57.47 73 LYS A N 1
ATOM 585 C CA . LYS A 1 73 ? -10.368 -7.618 13.762 1.00 57.47 73 LYS A CA 1
ATOM 586 C C . LYS A 1 73 ? -11.899 -7.690 13.825 1.00 57.47 73 LYS A C 1
ATOM 588 O O . LYS A 1 73 ? -12.479 -6.855 14.520 1.00 57.47 73 LYS A O 1
ATOM 593 N N . SER A 1 74 ? -12.521 -8.617 13.092 1.00 49.44 74 SER A N 1
ATOM 594 C CA . SER A 1 74 ? -13.958 -8.934 13.185 1.00 49.44 74 SER A CA 1
ATOM 595 C C . SER A 1 74 ? -14.183 -10.089 14.151 1.00 49.44 74 SER A C 1
ATOM 597 O O . SER A 1 74 ? -15.229 -10.062 14.830 1.00 49.44 74 SER A O 1
#

pLDDT: mean 85.23, std 16.33, range [39.41, 97.81]

InterPro domains:
  IPR029058 Alpha/Beta hydrolase fold [G3DSA:3.40.50.1820] (2-68)

Radius of gyration: 14.29 Å; chains: 1; bounding box: 25×45×28 Å

Organism: NCBI:txid1423806

Sequence (74 aa):
MKTHKKIIKQNKILILAVGGELGFSRKLTDKLASFYEKVYGETISKSGHYVPKEEPQDLRRCLLTFIDNINQKS